Protein AF-A0A951EWX2-F1 (afdb_monomer_lite)

Sequence (76 aa):
MTGVRQIFGRSIAIRNDLPAGSVLRTEDLVLKKPGTGIPPERMFEIAGRTLTRAVSADRLLAEEDLVAVVTQAASA

Secondary structure (DSSP, 8-state):
------SS--EEEESS-B-TTPBP-TTTEEEESSTTS--GGGHHHHTTPBBSS-B-TTSBP-GGGB-SS-------

Structure (mmCIF, N/CA/C/O backbone):
data_AF-A0A951EWX2-F1
#
_entry.id   AF-A0A951EWX2-F1
#
loop_
_atom_site.group_PDB
_atom_site.id
_atom_site.type_symbol
_atom_site.label_atom_id
_atom_site.label_alt_id
_atom_site.label_comp_id
_atom_site.label_asym_id
_atom_site.label_entity_id
_atom_site.label_seq_id
_atom_site.pdbx_PDB_ins_code
_atom_site.Cartn_x
_atom_site.Cartn_y
_atom_site.Cartn_z
_atom_site.occupancy
_atom_site.B_iso_or_equiv
_atom_site.auth_seq_id
_atom_site.auth_comp_id
_atom_site.auth_asym_id
_atom_site.auth_atom_id
_atom_site.pdbx_PDB_model_num
ATOM 1 N N . MET A 1 1 ? 1.254 -1.706 -32.326 1.00 45.66 1 MET A N 1
ATOM 2 C CA . MET A 1 1 ? 2.148 -2.258 -31.285 1.00 45.66 1 MET A CA 1
ATOM 3 C C . MET A 1 1 ? 1.961 -1.414 -30.039 1.00 45.66 1 MET A C 1
ATOM 5 O O . MET A 1 1 ? 2.366 -0.260 -30.061 1.00 45.66 1 MET A O 1
ATOM 9 N N . THR A 1 2 ? 1.308 -1.930 -28.999 1.00 39.62 2 THR A N 1
ATOM 10 C CA . THR A 1 2 ? 0.972 -1.126 -27.814 1.00 39.62 2 THR A CA 1
ATOM 11 C C . THR A 1 2 ? 1.524 -1.798 -26.563 1.00 39.62 2 THR A C 1
ATOM 13 O O . THR A 1 2 ? 1.124 -2.908 -26.233 1.00 39.62 2 THR A O 1
ATOM 16 N N . GLY A 1 3 ? 2.433 -1.104 -25.868 1.00 49.94 3 GLY A N 1
ATOM 17 C CA . GLY A 1 3 ? 2.481 -1.160 -24.405 1.00 49.94 3 GLY A CA 1
ATOM 18 C C . GLY A 1 3 ? 3.463 -2.110 -23.715 1.00 49.94 3 GLY A C 1
ATOM 19 O O . GLY A 1 3 ? 3.194 -2.509 -22.589 1.00 49.94 3 GLY A O 1
ATOM 20 N N . VAL A 1 4 ? 4.617 -2.454 -24.294 1.00 53.78 4 VAL A N 1
ATOM 21 C CA . VAL A 1 4 ? 5.676 -3.148 -23.527 1.00 53.78 4 VAL A CA 1
ATOM 22 C C . VAL A 1 4 ? 6.427 -2.169 -22.620 1.00 53.78 4 VAL A C 1
ATOM 24 O O . VAL A 1 4 ? 7.493 -1.691 -22.995 1.00 53.78 4 VAL A O 1
ATOM 27 N N . ARG A 1 5 ? 5.906 -1.818 -21.432 1.00 52.28 5 ARG A N 1
ATOM 28 C CA . ARG A 1 5 ? 6.760 -1.098 -20.458 1.00 52.28 5 ARG A CA 1
ATOM 29 C C . ARG A 1 5 ? 6.467 -1.192 -18.961 1.00 52.28 5 ARG A C 1
ATOM 31 O O . ARG A 1 5 ? 7.120 -0.479 -18.212 1.00 52.28 5 ARG A O 1
ATOM 38 N N . GLN A 1 6 ? 5.589 -2.068 -18.484 1.00 53.03 6 GLN A N 1
ATOM 39 C CA . GLN A 1 6 ? 5.269 -2.122 -17.045 1.00 53.03 6 GLN A CA 1
ATOM 40 C C . GLN A 1 6 ? 5.686 -3.448 -16.384 1.00 53.03 6 GLN A C 1
ATOM 42 O O . GLN A 1 6 ? 4.939 -4.012 -15.603 1.00 53.03 6 GLN A O 1
ATOM 47 N N . ILE A 1 7 ? 6.869 -3.988 -16.711 1.00 52.97 7 ILE A N 1
ATOM 48 C CA . ILE A 1 7 ? 7.352 -5.259 -16.114 1.00 52.97 7 ILE A CA 1
ATOM 49 C C . ILE A 1 7 ? 8.458 -5.022 -15.062 1.00 52.97 7 ILE A C 1
ATOM 51 O O . ILE A 1 7 ? 8.752 -5.895 -14.252 1.00 52.97 7 ILE A O 1
ATOM 55 N N . PHE A 1 8 ? 9.016 -3.807 -14.981 1.00 52.72 8 PHE A N 1
ATOM 56 C CA . PHE A 1 8 ? 10.067 -3.445 -14.013 1.00 52.72 8 PHE A CA 1
ATOM 57 C C . PHE A 1 8 ? 9.620 -2.408 -12.970 1.00 52.72 8 PHE A C 1
ATOM 59 O O . PHE A 1 8 ? 10.452 -1.738 -12.360 1.00 52.72 8 PHE A O 1
ATOM 66 N N . GLY A 1 9 ? 8.311 -2.266 -12.755 1.00 60.09 9 GLY A N 1
ATOM 67 C CA . GLY A 1 9 ? 7.782 -1.446 -11.669 1.00 60.09 9 GLY A CA 1
ATOM 68 C C . GLY A 1 9 ? 8.048 -2.111 -10.320 1.00 60.09 9 GLY A C 1
ATOM 69 O O . GLY A 1 9 ? 7.997 -3.330 -10.186 1.00 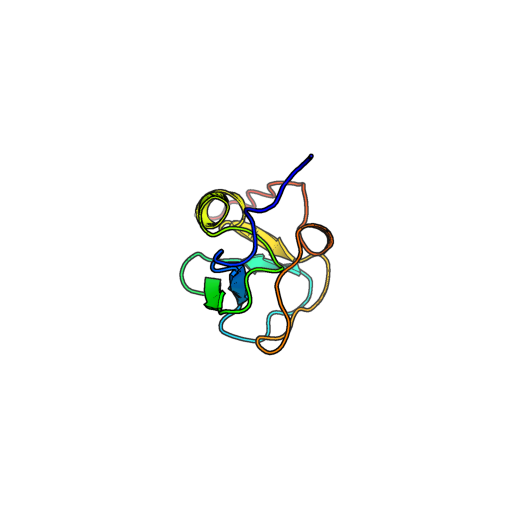60.09 9 GLY A O 1
ATOM 70 N N . ARG A 1 10 ? 8.356 -1.329 -9.291 1.00 67.25 10 ARG A N 1
ATOM 71 C CA . ARG A 1 10 ? 8.134 -1.783 -7.911 1.00 67.25 10 ARG A CA 1
ATOM 72 C C . ARG A 1 10 ? 6.637 -1.611 -7.657 1.00 67.25 10 ARG A C 1
ATOM 74 O O . ARG A 1 10 ? 6.069 -0.661 -8.181 1.00 67.25 10 ARG A O 1
ATOM 81 N N . SER A 1 11 ? 6.006 -2.482 -6.885 1.00 79.62 11 SER A N 1
ATOM 82 C CA . SER A 1 11 ? 4.615 -2.277 -6.484 1.00 79.62 11 SER A CA 1
ATOM 83 C C . SER A 1 11 ? 4.528 -1.977 -5.007 1.00 79.62 11 SER A C 1
ATOM 85 O O . SER A 1 11 ? 5.321 -2.472 -4.202 1.00 79.62 11 SER A O 1
ATOM 87 N N . ILE A 1 12 ? 3.568 -1.134 -4.658 1.00 83.19 12 ILE A N 1
ATOM 88 C CA . ILE A 1 12 ? 3.292 -0.822 -3.271 1.00 83.19 12 ILE A CA 1
ATOM 89 C C . ILE A 1 12 ? 2.559 -2.010 -2.659 1.00 83.19 12 ILE A C 1
ATOM 91 O O . ILE A 1 12 ? 1.560 -2.504 -3.178 1.00 83.19 12 ILE A O 1
ATOM 95 N N . ALA A 1 13 ? 3.100 -2.478 -1.552 1.00 84.62 13 ALA A N 1
ATOM 96 C CA . ALA A 1 13 ? 2.513 -3.461 -0.675 1.00 84.62 13 ALA A CA 1
ATOM 9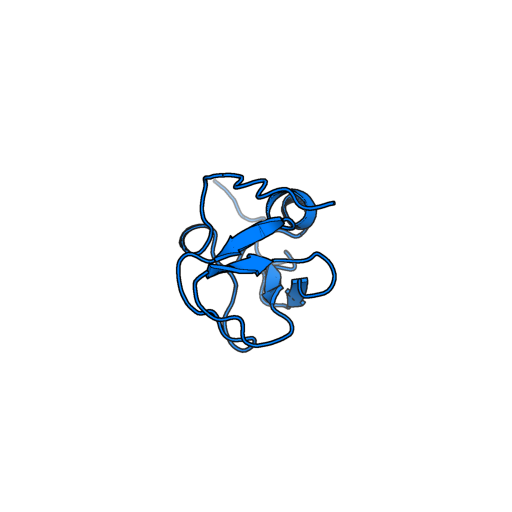7 C C . ALA A 1 13 ? 2.503 -2.887 0.741 1.00 84.62 13 ALA A C 1
ATOM 99 O O . ALA A 1 13 ? 3.081 -1.836 1.019 1.00 84.62 13 ALA A O 1
ATOM 100 N N . ILE A 1 14 ? 1.848 -3.597 1.639 1.00 86.00 14 ILE A N 1
ATOM 101 C CA . ILE A 1 14 ? 1.835 -3.278 3.061 1.00 86.00 14 ILE A CA 1
ATOM 102 C C . ILE A 1 14 ? 2.876 -4.122 3.790 1.00 86.00 14 ILE A C 1
ATOM 104 O O . ILE A 1 14 ? 3.154 -5.264 3.424 1.00 86.00 14 ILE A O 1
ATOM 108 N N . ARG A 1 15 ? 3.501 -3.515 4.795 1.00 85.38 15 ARG A N 1
ATOM 109 C CA . ARG A 1 15 ? 4.541 -4.119 5.626 1.00 85.38 15 ARG A CA 1
ATOM 110 C C . ARG A 1 15 ? 3.960 -5.173 6.558 1.00 85.38 15 ARG A C 1
ATOM 112 O O . ARG A 1 15 ? 4.590 -6.204 6.755 1.00 85.38 15 ARG A O 1
ATOM 119 N N . ASN A 1 16 ? 2.793 -4.878 7.120 1.00 85.44 16 ASN A N 1
ATOM 120 C CA . ASN A 1 16 ? 2.096 -5.687 8.110 1.00 85.44 16 ASN A CA 1
ATOM 121 C C . ASN A 1 16 ? 0.637 -5.856 7.695 1.00 85.44 16 ASN A C 1
ATOM 123 O O . ASN A 1 16 ? 0.118 -5.060 6.912 1.00 85.44 16 ASN A O 1
ATOM 127 N N . ASP A 1 17 ? -0.017 -6.877 8.232 1.00 87.44 17 ASP A N 1
ATOM 128 C CA . ASP A 1 17 ? -1.433 -7.130 8.005 1.00 87.44 17 ASP A CA 1
ATOM 129 C C . ASP A 1 17 ? -2.267 -5.998 8.602 1.00 87.44 17 ASP A C 1
ATOM 131 O O . ASP A 1 17 ? -2.190 -5.706 9.797 1.00 87.44 17 ASP A O 1
ATOM 135 N N . LEU A 1 18 ? -3.063 -5.353 7.756 1.00 85.44 18 LEU A N 1
ATOM 136 C CA . LEU A 1 18 ? -3.926 -4.253 8.149 1.00 85.44 18 LEU A CA 1
ATOM 137 C C . LEU A 1 18 ? -5.389 -4.679 7.995 1.00 85.44 18 LEU A C 1
ATOM 139 O O . LEU A 1 18 ? -5.792 -5.125 6.913 1.00 85.44 18 LEU A O 1
ATOM 143 N N . PRO A 1 19 ? -6.207 -4.563 9.055 1.00 86.00 19 PRO A N 1
ATOM 144 C CA . PRO A 1 19 ? -7.624 -4.869 8.961 1.00 86.00 19 PRO A CA 1
ATOM 145 C C . PRO A 1 19 ? -8.370 -3.871 8.061 1.00 86.00 19 PRO A C 1
ATOM 147 O O . PRO A 1 19 ? -7.883 -2.792 7.716 1.00 86.00 19 PRO A O 1
ATOM 150 N N . ALA A 1 20 ? -9.590 -4.247 7.669 1.00 87.31 20 ALA A N 1
ATOM 151 C CA . ALA A 1 20 ? -10.496 -3.342 6.967 1.00 87.31 20 ALA A CA 1
ATOM 152 C C . ALA A 1 20 ? -10.744 -2.095 7.826 1.00 87.31 20 ALA A C 1
ATOM 154 O O . ALA A 1 20 ? -10.948 -2.211 9.033 1.00 87.31 20 ALA A O 1
ATOM 155 N N . GLY A 1 21 ? -10.736 -0.910 7.220 1.00 85.38 21 GLY A N 1
ATOM 156 C CA . GLY A 1 21 ? -10.881 0.351 7.945 1.00 85.38 21 GLY A CA 1
ATOM 157 C C . GLY A 1 21 ? -9.577 0.910 8.522 1.00 85.38 21 GLY A C 1
ATOM 158 O O . GLY A 1 21 ? -9.600 1.987 9.111 1.00 85.38 21 GLY A O 1
ATOM 159 N N . SER A 1 22 ? -8.433 0.238 8.345 1.00 84.75 22 SER A N 1
ATOM 160 C CA . SER A 1 22 ? -7.137 0.801 8.733 1.00 84.75 22 SER A CA 1
ATOM 161 C C . SER A 1 22 ? -6.651 1.867 7.757 1.00 84.75 22 SER A C 1
ATOM 163 O O . SER A 1 22 ? -6.792 1.734 6.539 1.00 84.75 22 SER A O 1
ATOM 165 N N . VAL A 1 23 ? -6.033 2.911 8.309 1.00 86.56 23 VAL A N 1
ATOM 166 C CA . VAL A 1 23 ? -5.391 3.982 7.542 1.00 86.56 23 VAL A CA 1
ATOM 167 C C . VAL A 1 23 ? -4.004 3.527 7.108 1.00 86.56 23 VAL A C 1
ATOM 169 O O . VAL A 1 23 ? -3.171 3.170 7.937 1.00 86.56 23 VAL A O 1
ATOM 172 N N . LEU A 1 24 ? -3.749 3.574 5.805 1.00 85.94 24 LEU A N 1
ATOM 173 C CA . LEU A 1 24 ? -2.438 3.341 5.225 1.00 85.94 24 LEU A CA 1
ATOM 174 C C . LEU A 1 24 ? -1.517 4.498 5.570 1.00 85.94 24 LEU A C 1
ATOM 176 O O . LEU A 1 24 ? -1.802 5.644 5.235 1.00 85.94 24 LEU A O 1
ATOM 180 N N . ARG A 1 25 ? -0.380 4.205 6.187 1.00 85.12 25 ARG A N 1
ATOM 181 C CA . ARG A 1 25 ? 0.656 5.205 6.437 1.00 85.12 25 ARG A CA 1
ATOM 182 C C . ARG A 1 25 ? 1.852 4.954 5.544 1.00 85.12 25 ARG A C 1
ATOM 184 O O . ARG A 1 25 ? 2.159 3.815 5.214 1.00 85.12 25 ARG A O 1
ATOM 191 N N . THR A 1 26 ? 2.585 6.008 5.207 1.00 83.81 26 THR A N 1
ATOM 192 C CA . THR A 1 26 ? 3.820 5.902 4.415 1.00 83.81 26 THR A CA 1
ATOM 193 C C . THR A 1 26 ? 4.837 4.937 5.044 1.00 83.81 26 THR A C 1
ATOM 195 O O . THR A 1 26 ? 5.574 4.277 4.325 1.00 83.81 26 THR A O 1
ATOM 198 N N . GLU A 1 27 ? 4.848 4.822 6.376 1.00 84.56 27 GLU A N 1
ATOM 199 C CA . GLU A 1 27 ? 5.680 3.889 7.158 1.00 84.56 27 GLU A CA 1
ATOM 200 C C . GLU A 1 27 ? 5.265 2.409 7.015 1.00 84.56 27 GLU A C 1
ATOM 202 O O . GLU A 1 27 ? 6.124 1.514 7.001 1.00 84.56 27 GLU A O 1
ATOM 207 N N . ASP A 1 28 ? 3.964 2.159 6.848 1.00 83.38 28 ASP A N 1
ATOM 208 C CA . ASP A 1 28 ? 3.385 0.833 6.624 1.00 83.38 28 ASP A CA 1
ATOM 209 C C . ASP A 1 28 ? 3.450 0.410 5.155 1.00 83.38 28 ASP A C 1
ATOM 211 O O . ASP A 1 28 ? 3.346 -0.775 4.847 1.00 83.38 28 ASP A O 1
ATOM 215 N N . LEU A 1 29 ? 3.638 1.354 4.234 1.00 85.12 29 LEU A N 1
ATOM 216 C CA . LEU A 1 29 ? 3.767 1.081 2.810 1.00 85.12 29 LEU A CA 1
ATOM 217 C C . LEU A 1 29 ? 5.216 0.712 2.467 1.00 85.12 29 LEU A C 1
ATOM 219 O O . LEU A 1 29 ? 6.171 1.430 2.758 1.00 85.12 29 LEU A O 1
ATOM 223 N N . VAL A 1 30 ? 5.386 -0.426 1.804 1.00 85.81 30 VAL A N 1
ATOM 224 C CA . VAL A 1 30 ? 6.680 -0.942 1.354 1.00 85.81 30 VAL A CA 1
ATOM 225 C C . VAL A 1 30 ? 6.636 -1.261 -0.128 1.00 85.81 30 VAL A C 1
ATOM 227 O O . VAL A 1 30 ? 5.605 -1.604 -0.694 1.00 85.81 30 VAL A O 1
ATOM 230 N N . LEU A 1 31 ? 7.787 -1.164 -0.782 1.00 83.25 31 LEU A N 1
ATOM 231 C CA . LEU A 1 31 ? 7.905 -1.445 -2.206 1.00 83.25 31 LEU A CA 1
ATOM 232 C C . LEU A 1 31 ? 8.357 -2.893 -2.409 1.00 83.25 31 LEU A C 1
ATOM 234 O O . LEU A 1 31 ? 9.551 -3.184 -2.297 1.00 83.25 31 LEU A O 1
ATOM 238 N N . LYS A 1 32 ? 7.414 -3.786 -2.726 1.00 75.75 32 LYS A N 1
ATOM 239 C CA . LYS A 1 32 ? 7.681 -5.191 -3.070 1.00 75.75 32 LYS A CA 1
ATOM 240 C C . LYS A 1 32 ? 7.775 -5.366 -4.592 1.00 75.75 32 LYS A C 1
ATOM 242 O 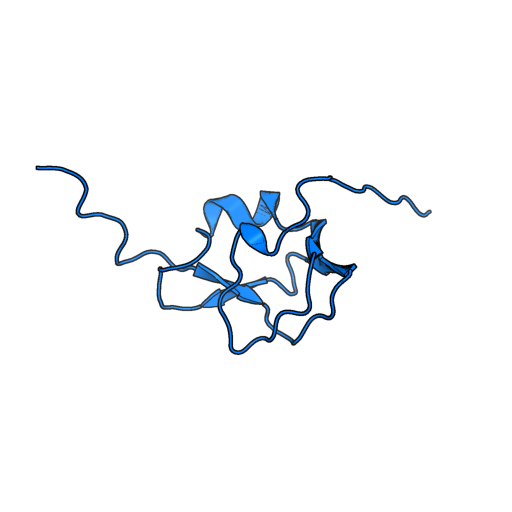O . LYS A 1 32 ? 7.129 -4.674 -5.374 1.00 75.75 32 LYS A O 1
ATOM 247 N N . LYS A 1 33 ? 8.624 -6.299 -5.021 1.00 60.94 33 LYS A N 1
ATOM 248 C CA . LYS A 1 33 ? 8.593 -6.890 -6.372 1.00 60.94 33 LYS A CA 1
ATOM 249 C C . LYS A 1 33 ? 7.715 -8.140 -6.238 1.00 60.94 33 LYS A C 1
ATOM 251 O O . LYS A 1 33 ? 7.945 -8.864 -5.270 1.00 60.94 33 LYS A O 1
ATOM 256 N N . PRO A 1 34 ? 6.723 -8.410 -7.101 1.00 56.78 34 PRO A N 1
ATOM 257 C CA . PRO A 1 34 ? 6.605 -8.053 -8.520 1.00 56.78 34 PRO A CA 1
ATOM 258 C C . PRO A 1 34 ? 5.784 -6.781 -8.805 1.00 56.78 34 PRO A C 1
ATOM 260 O O . PRO A 1 34 ? 4.899 -6.414 -8.043 1.00 56.78 34 PRO A O 1
ATOM 263 N N . GLY A 1 35 ? 6.090 -6.122 -9.926 1.00 61.88 35 GLY A N 1
ATOM 264 C CA . GLY A 1 35 ? 5.525 -4.841 -10.378 1.00 61.88 35 GLY A CA 1
ATOM 265 C C . GLY A 1 35 ? 4.097 -4.869 -10.918 1.00 61.88 35 GLY A C 1
ATOM 266 O O . GLY A 1 35 ? 3.809 -4.145 -11.863 1.00 61.88 35 GLY A O 1
ATOM 267 N N . THR A 1 36 ? 3.236 -5.742 -10.400 1.00 65.62 36 THR A N 1
ATOM 268 C CA . THR A 1 36 ? 1.874 -5.960 -10.919 1.00 65.62 36 THR A CA 1
ATOM 269 C C . THR A 1 36 ? 0.791 -5.183 -10.164 1.00 65.62 36 THR A C 1
ATOM 271 O O . THR A 1 36 ? -0.362 -5.203 -10.579 1.00 65.62 36 THR A O 1
ATOM 274 N N . GLY A 1 37 ? 1.136 -4.539 -9.047 1.00 75.75 37 GLY A N 1
ATOM 275 C CA . GLY A 1 37 ? 0.249 -3.689 -8.242 1.00 75.75 37 GLY A CA 1
ATOM 276 C C . GLY A 1 37 ? 0.499 -2.188 -8.435 1.00 75.75 37 GLY A C 1
ATOM 277 O O . GLY A 1 37 ? 1.070 -1.761 -9.437 1.00 75.75 37 GLY A O 1
ATOM 278 N N . ILE A 1 38 ? 0.115 -1.382 -7.440 1.00 78.81 38 ILE A N 1
ATOM 279 C CA . ILE A 1 38 ? 0.146 0.091 -7.520 1.00 78.81 38 ILE A CA 1
ATOM 280 C C . ILE A 1 38 ? 1.588 0.618 -7.670 1.00 78.81 38 ILE A C 1
ATOM 282 O O . ILE A 1 38 ? 2.460 0.196 -6.905 1.00 78.81 38 ILE A O 1
ATOM 286 N N . PRO A 1 39 ? 1.866 1.550 -8.603 1.00 79.62 39 PRO A N 1
ATOM 287 C CA . PRO A 1 39 ? 3.196 2.132 -8.777 1.00 79.62 39 PRO A CA 1
ATOM 288 C C . PRO A 1 39 ? 3.613 3.009 -7.581 1.00 79.62 39 PRO A C 1
ATOM 290 O O . PRO A 1 39 ? 2.767 3.685 -6.994 1.00 79.62 39 PRO A O 1
ATOM 293 N N . PRO A 1 40 ? 4.921 3.083 -7.253 1.00 77.56 40 PRO A N 1
ATOM 294 C CA . PRO A 1 40 ? 5.454 3.842 -6.116 1.00 77.56 40 PRO A CA 1
ATOM 295 C C . PRO A 1 40 ? 5.1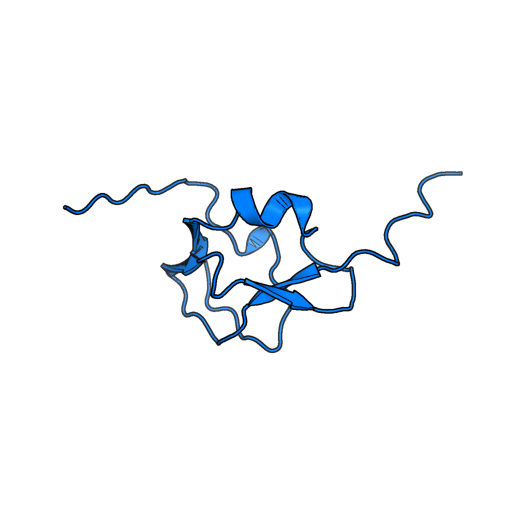62 5.341 -6.209 1.00 77.56 40 PRO A C 1
ATOM 297 O O . PRO A 1 40 ? 5.106 6.018 -5.191 1.00 77.56 40 PRO A O 1
ATOM 300 N N . GLU A 1 41 ? 4.961 5.862 -7.417 1.00 81.06 41 GLU A N 1
ATOM 301 C CA . GLU A 1 41 ? 4.629 7.268 -7.661 1.00 81.06 41 GLU A CA 1
ATOM 302 C C . GLU A 1 41 ? 3.317 7.667 -6.976 1.00 81.06 41 GLU A C 1
ATOM 304 O O . GLU A 1 41 ? 3.178 8.790 -6.500 1.00 81.06 41 GLU A O 1
ATOM 309 N N . ARG A 1 42 ? 2.387 6.716 -6.835 1.00 78.88 42 ARG A N 1
ATOM 310 C CA . ARG A 1 42 ? 1.102 6.928 -6.163 1.00 78.88 42 ARG A CA 1
ATOM 311 C C . ARG A 1 42 ? 1.149 6.639 -4.667 1.00 78.88 42 ARG A C 1
ATOM 313 O O . ARG A 1 42 ? 0.130 6.768 -4.001 1.00 78.88 42 ARG A O 1
ATOM 320 N N . MET A 1 43 ? 2.317 6.299 -4.112 1.00 81.69 43 MET A N 1
ATOM 321 C CA . MET A 1 43 ? 2.489 6.020 -2.681 1.00 81.69 43 MET A CA 1
ATOM 322 C C . MET A 1 43 ? 2.025 7.181 -1.813 1.00 81.69 43 MET A C 1
ATOM 324 O O . MET A 1 43 ? 1.336 6.952 -0.829 1.00 81.69 43 MET A O 1
ATOM 328 N N . PHE A 1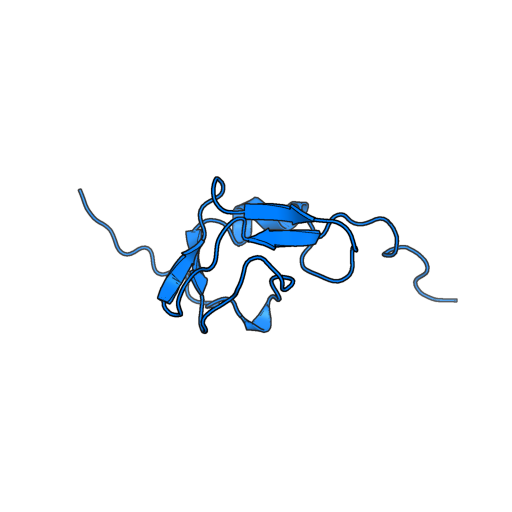 44 ? 2.337 8.414 -2.204 1.00 81.06 44 PHE A N 1
ATOM 329 C CA . PHE A 1 44 ? 1.893 9.607 -1.486 1.00 81.06 44 PHE A CA 1
ATOM 330 C C . PHE A 1 44 ? 0.385 9.863 -1.611 1.00 81.06 44 PHE A C 1
ATOM 332 O O . PHE A 1 44 ? -0.199 10.432 -0.699 1.00 81.06 44 PHE A O 1
ATOM 339 N N . GLU A 1 45 ? -0.261 9.425 -2.698 1.00 81.38 45 GLU A N 1
ATOM 340 C CA . GLU A 1 45 ? -1.717 9.557 -2.869 1.00 81.38 45 GLU A CA 1
ATOM 341 C C . GLU A 1 45 ? -2.515 8.509 -2.082 1.00 81.38 45 GLU A C 1
ATOM 343 O O . GLU A 1 45 ? -3.685 8.730 -1.747 1.00 81.38 45 GLU A O 1
ATOM 348 N N . ILE A 1 46 ? -1.917 7.336 -1.857 1.00 79.62 46 ILE A N 1
ATOM 349 C CA . ILE A 1 46 ? -2.539 6.235 -1.113 1.00 79.62 46 ILE A CA 1
ATOM 350 C C . ILE A 1 46 ? -2.137 6.231 0.364 1.00 79.62 46 ILE A C 1
ATOM 352 O O . ILE A 1 46 ? -2.895 5.731 1.191 1.00 79.62 46 ILE A O 1
ATOM 356 N N . ALA A 1 47 ? -0.996 6.826 0.718 1.00 83.50 47 ALA A N 1
ATOM 357 C CA . ALA A 1 47 ? -0.662 7.163 2.094 1.00 83.50 47 ALA A CA 1
ATOM 358 C C . ALA A 1 47 ? -1.685 8.179 2.626 1.00 83.50 47 ALA A C 1
ATOM 360 O O . ALA A 1 47 ? -1.854 9.263 2.081 1.00 83.50 47 ALA A O 1
ATOM 361 N N . GLY A 1 48 ? -2.398 7.801 3.681 1.00 82.12 48 GLY A N 1
ATOM 362 C CA . GLY A 1 48 ? -3.534 8.524 4.249 1.00 82.12 48 GLY A CA 1
ATOM 363 C C . GLY A 1 48 ? -4.895 7.961 3.833 1.00 82.12 48 GLY A C 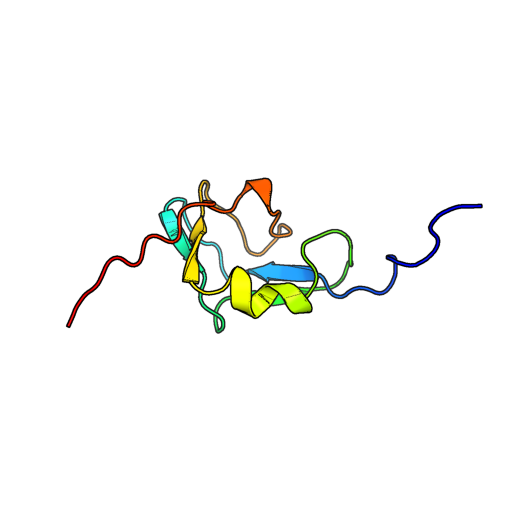1
ATOM 364 O O . GLY A 1 48 ? -5.913 8.364 4.394 1.00 82.12 48 GLY A O 1
ATOM 365 N N . ARG A 1 49 ? -4.953 7.010 2.890 1.00 85.25 49 ARG A N 1
ATOM 366 C CA . ARG A 1 49 ? -6.211 6.340 2.530 1.00 85.25 49 ARG A CA 1
ATOM 367 C C . ARG A 1 49 ? -6.553 5.231 3.504 1.00 85.25 49 ARG A C 1
ATOM 369 O O . ARG A 1 49 ? -5.687 4.631 4.126 1.00 85.25 49 ARG A O 1
ATOM 376 N N . THR A 1 50 ? -7.841 4.938 3.594 1.00 85.62 50 THR A N 1
ATOM 377 C CA . THR A 1 50 ? -8.354 3.837 4.407 1.00 85.62 50 THR A CA 1
ATOM 378 C C . THR A 1 50 ? -8.580 2.601 3.540 1.00 85.62 50 THR A C 1
ATOM 380 O O . THR A 1 50 ? -9.011 2.717 2.391 1.00 85.62 50 THR A O 1
ATOM 383 N N . LEU A 1 51 ? -8.295 1.417 4.078 1.00 86.12 51 LEU A N 1
ATOM 384 C CA . LEU A 1 51 ? -8.594 0.146 3.424 1.00 86.12 51 LEU A CA 1
ATOM 385 C C . LEU A 1 51 ? -10.092 -0.169 3.488 1.00 86.12 51 LEU A C 1
ATOM 387 O O . LEU A 1 51 ? -10.713 -0.081 4.542 1.00 86.12 51 LEU A O 1
ATOM 391 N N . THR A 1 52 ? -10.670 -0.598 2.370 1.00 87.75 52 THR A N 1
ATOM 392 C CA . THR A 1 52 ? -12.061 -1.083 2.294 1.00 87.75 52 THR A CA 1
ATOM 393 C C . THR A 1 52 ? -12.213 -2.484 2.885 1.00 87.75 52 THR A C 1
ATOM 395 O O . THR A 1 52 ? -13.275 -2.833 3.394 1.00 87.75 52 THR A O 1
ATOM 398 N N . ARG A 1 53 ? -11.150 -3.292 2.821 1.00 86.50 53 ARG A N 1
ATOM 399 C CA . ARG A 1 53 ? -11.105 -4.680 3.288 1.00 86.50 53 ARG A CA 1
ATOM 400 C C . ARG A 1 53 ? -9.764 -4.981 3.948 1.00 86.50 53 ARG A C 1
ATOM 402 O O . ARG A 1 53 ? -8.802 -4.256 3.732 1.00 86.50 53 ARG A O 1
ATOM 409 N N . ALA A 1 54 ? -9.694 -6.047 4.740 1.00 87.00 54 ALA A N 1
ATOM 410 C CA . ALA A 1 54 ? -8.436 -6.461 5.349 1.00 87.00 54 ALA A CA 1
ATOM 411 C C . ALA A 1 54 ? -7.448 -6.903 4.262 1.00 87.00 54 ALA A C 1
ATOM 413 O O . ALA A 1 54 ? -7.804 -7.665 3.355 1.00 87.00 54 ALA A O 1
ATOM 414 N N . VAL A 1 55 ? -6.216 -6.415 4.348 1.00 85.31 55 VAL A N 1
ATOM 415 C CA . VAL A 1 55 ? -5.133 -6.729 3.417 1.00 85.31 55 VAL A CA 1
ATOM 416 C C . VAL A 1 55 ? -3.965 -7.259 4.248 1.00 85.31 55 VAL A C 1
ATOM 418 O O . VAL A 1 55 ? -3.604 -6.677 5.266 1.00 85.31 55 VAL A O 1
ATOM 421 N N . SER A 1 56 ? -3.378 -8.373 3.819 1.00 84.25 56 SER A N 1
ATOM 422 C CA . SER A 1 56 ? -2.209 -8.987 4.462 1.00 84.25 56 SER A CA 1
ATOM 423 C C . SER A 1 56 ? -0.904 -8.540 3.806 1.00 84.25 56 SER A C 1
ATOM 425 O O . SER A 1 56 ? -0.884 -8.242 2.611 1.00 84.25 56 SER A O 1
ATOM 427 N N . ALA A 1 57 ? 0.206 -8.574 4.544 1.00 82.62 57 ALA A N 1
ATOM 428 C CA . ALA A 1 57 ? 1.536 -8.243 4.005 1.00 82.62 57 ALA A CA 1
ATOM 429 C C . ALA A 1 57 ? 2.018 -9.205 2.893 1.00 82.62 57 ALA A C 1
ATOM 431 O O . ALA A 1 57 ? 2.974 -8.923 2.153 1.00 82.62 57 ALA A O 1
ATOM 432 N N . ASP A 1 58 ? 1.356 -10.356 2.779 1.00 79.31 58 ASP A N 1
ATOM 433 C CA . ASP A 1 58 ? 1.628 -11.393 1.785 1.00 79.31 58 ASP A CA 1
ATOM 434 C C . ASP A 1 58 ? 0.997 -11.104 0.413 1.00 79.31 58 ASP A C 1
ATOM 436 O O . ASP A 1 58 ? 1.472 -11.603 -0.607 1.00 79.31 58 ASP A O 1
ATOM 440 N N . ARG A 1 59 ? -0.027 -10.239 0.356 1.00 78.31 59 ARG A N 1
ATOM 441 C CA . ARG A 1 59 ? -0.692 -9.841 -0.895 1.00 78.31 59 ARG A CA 1
ATOM 442 C C . ARG A 1 59 ? -0.261 -8.452 -1.354 1.00 78.31 59 ARG A C 1
ATOM 444 O O . ARG A 1 59 ? 0.177 -7.608 -0.575 1.00 78.31 59 ARG A O 1
ATOM 451 N N . LEU A 1 60 ? -0.410 -8.212 -2.652 1.00 74.56 60 LEU A N 1
ATOM 452 C CA . LEU A 1 60 ? -0.226 -6.885 -3.230 1.00 74.56 60 LEU A CA 1
ATOM 453 C C . LEU A 1 60 ? -1.427 -6.002 -2.889 1.00 74.56 60 LEU A C 1
ATOM 455 O O . LEU A 1 60 ? -2.569 -6.467 -2.886 1.00 74.56 60 LEU A O 1
ATOM 459 N N . LEU A 1 61 ? -1.153 -4.727 -2.619 1.00 78.50 61 LEU A N 1
ATOM 460 C CA . LEU A 1 61 ? -2.188 -3.718 -2.464 1.00 78.50 61 LEU A CA 1
ATOM 461 C C . LEU A 1 61 ? -2.722 -3.368 -3.857 1.00 78.50 61 LEU A C 1
ATOM 463 O O . LEU A 1 61 ? -1.938 -3.032 -4.750 1.00 78.50 61 LEU A O 1
ATOM 467 N N . ALA A 1 62 ? -4.036 -3.459 -4.041 1.00 79.75 62 ALA A N 1
ATOM 468 C CA . ALA A 1 62 ? -4.706 -3.055 -5.269 1.00 79.75 62 ALA A CA 1
ATOM 469 C C . ALA A 1 62 ? -5.522 -1.782 -5.036 1.00 79.75 62 ALA A C 1
ATOM 471 O O . ALA A 1 62 ? -5.965 -1.498 -3.924 1.00 79.75 62 ALA A O 1
ATOM 472 N N . GLU A 1 63 ? -5.736 -0.998 -6.091 1.00 78.44 63 GLU A N 1
ATOM 473 C CA . GLU A 1 63 ? -6.501 0.252 -5.983 1.00 78.44 63 GLU A CA 1
ATOM 474 C C . GLU A 1 63 ? -7.960 0.009 -5.591 1.00 78.44 63 GLU A C 1
ATOM 476 O O . GLU A 1 63 ? -8.558 0.835 -4.910 1.00 78.44 63 GLU A O 1
ATOM 481 N N . GLU A 1 64 ? -8.510 -1.150 -5.960 1.00 82.44 64 GLU A N 1
ATOM 482 C CA . GLU A 1 64 ? -9.856 -1.582 -5.568 1.00 82.44 64 GLU A CA 1
ATOM 483 C C . GLU A 1 64 ? -10.012 -1.803 -4.057 1.00 82.44 64 GLU A C 1
ATOM 485 O O . GLU A 1 64 ? -11.129 -1.806 -3.542 1.00 82.44 64 GLU A O 1
ATOM 490 N N . ASP A 1 65 ? -8.904 -2.010 -3.340 1.00 81.69 65 ASP A N 1
ATOM 491 C CA . ASP A 1 65 ? -8.918 -2.188 -1.894 1.00 81.69 65 ASP A CA 1
ATOM 492 C C . ASP A 1 65 ? -8.941 -0.839 -1.164 1.00 81.69 65 ASP A C 1
ATOM 494 O O . ASP A 1 65 ? -9.166 -0.811 0.045 1.00 81.69 65 ASP A O 1
ATOM 498 N N . LEU A 1 66 ? -8.742 0.280 -1.866 1.00 82.31 66 LEU A N 1
ATOM 499 C CA . LEU A 1 66 ? -8.622 1.612 -1.282 1.00 82.31 66 LEU A CA 1
ATOM 500 C C . LEU A 1 66 ? -9.945 2.364 -1.315 1.00 82.31 66 LEU A C 1
ATOM 502 O O . LEU A 1 66 ? -10.625 2.446 -2.336 1.00 82.31 66 LEU A O 1
ATOM 506 N N . VAL A 1 67 ? -10.279 3.008 -0.201 1.00 80.25 67 VAL A N 1
ATOM 507 C CA . VAL A 1 67 ? -11.405 3.935 -0.152 1.00 80.25 67 VAL A CA 1
ATOM 508 C C . VAL A 1 67 ? -11.041 5.171 -0.990 1.00 80.25 67 VAL A C 1
ATOM 510 O O . VAL A 1 67 ? -10.019 5.820 -0.760 1.00 80.25 67 VAL A O 1
ATOM 513 N N . ALA A 1 68 ? -11.868 5.504 -1.988 1.00 65.81 68 ALA A N 1
ATOM 514 C CA . ALA A 1 68 ? -11.710 6.718 -2.804 1.00 65.81 68 ALA A CA 1
ATOM 515 C C . ALA A 1 68 ? -11.977 8.009 -2.010 1.00 65.81 68 ALA A C 1
ATOM 517 O O . ALA A 1 68 ? -11.579 9.101 -2.412 1.00 65.81 68 ALA A O 1
ATOM 518 N N . VAL A 1 69 ? -12.651 7.871 -0.872 1.00 59.09 69 VAL A N 1
ATOM 519 C CA . VAL A 1 69 ? -13.015 8.960 0.022 1.00 59.09 69 VAL A CA 1
ATOM 520 C C . VAL A 1 69 ? -11.817 9.277 0.914 1.00 59.09 69 VAL A C 1
ATOM 522 O O . VAL A 1 69 ? -11.454 8.491 1.790 1.00 59.09 69 VAL A O 1
ATOM 525 N N . VAL A 1 70 ? -11.186 10.429 0.683 1.00 56.34 70 VAL A N 1
ATOM 526 C CA . VAL A 1 70 ? -10.188 11.004 1.591 1.00 56.34 70 VAL A CA 1
ATOM 527 C C . VAL A 1 70 ? -10.924 11.406 2.867 1.00 56.34 70 VAL A C 1
ATOM 529 O O . VAL A 1 70 ? -11.348 12.547 3.034 1.00 56.34 70 VAL A O 1
ATOM 532 N N . THR A 1 71 ? -11.150 10.444 3.758 1.00 50.22 71 THR A N 1
ATOM 533 C CA . THR A 1 71 ? -11.608 10.735 5.111 1.00 50.22 71 THR A CA 1
ATOM 534 C C . THR A 1 71 ? -10.423 11.300 5.883 1.00 50.22 71 THR A C 1
ATOM 536 O O . THR A 1 71 ? -9.693 10.591 6.568 1.00 50.22 71 THR A O 1
ATOM 539 N N . GLN A 1 72 ? -10.231 12.614 5.764 1.00 49.22 72 GLN A N 1
ATOM 540 C CA . GLN A 1 72 ? -9.600 13.387 6.825 1.00 49.22 72 GLN A CA 1
ATOM 541 C C . GLN A 1 72 ? -10.539 13.353 8.035 1.00 49.22 72 GLN A C 1
ATOM 543 O O . GLN A 1 72 ? -11.349 14.252 8.243 1.00 49.22 72 GLN A O 1
ATOM 548 N N . ALA A 1 73 ? -10.460 12.282 8.820 1.00 45.72 73 ALA A N 1
ATOM 549 C CA . ALA A 1 73 ? -10.927 12.318 10.192 1.00 45.72 73 ALA A CA 1
ATOM 550 C C . ALA A 1 73 ? -9.823 13.004 10.999 1.00 45.72 73 ALA A C 1
ATOM 552 O O . ALA A 1 73 ? -8.778 12.423 11.284 1.00 45.72 73 ALA A O 1
ATOM 553 N N . ALA A 1 74 ? -10.055 14.286 11.266 1.00 53.00 74 ALA A N 1
ATOM 554 C CA . ALA A 1 74 ? -9.317 15.112 12.203 1.00 53.00 74 ALA A CA 1
ATOM 555 C C . ALA A 1 74 ? -9.034 14.383 13.524 1.00 53.00 74 ALA A C 1
ATOM 557 O O . ALA A 1 74 ? -9.862 13.578 13.948 1.00 53.00 74 ALA A O 1
ATOM 558 N N . SER A 1 75 ? -7.953 14.750 14.221 1.00 36.84 75 SER A N 1
ATOM 559 C CA . SER A 1 75 ? -7.992 14.990 15.674 1.00 36.84 75 SER A CA 1
ATOM 560 C C . SER A 1 75 ? -6.674 15.580 16.196 1.00 36.84 75 SER A C 1
ATOM 562 O O . SER A 1 75 ? -5.644 14.917 16.112 1.00 36.84 75 SER A O 1
ATOM 564 N N . ALA A 1 76 ? -6.820 16.765 16.811 1.00 38.34 76 ALA A N 1
ATOM 565 C CA . ALA A 1 76 ? -5.933 17.500 17.730 1.00 38.34 76 ALA A CA 1
ATOM 566 C C . ALA A 1 76 ? -4.717 18.244 17.152 1.00 38.34 76 ALA A C 1
ATOM 568 O O . ALA A 1 76 ? -3.736 17.596 16.734 1.00 38.34 76 ALA A O 1
#

Radius of gyration: 13.12 Å; chains: 1; bounding box: 23×29×49 Å

pLDDT: mean 73.87, std 14.53, range [36.84, 87.75]

Foldseek 3Di:
DDDPDQQPFFAWAFQAKDAAFDAAALVRIDGHDDRPAHGVVCSVVRHQWGFRGIGGRVDGDHPVRTDPDNPPPDDD